Protein AF-A0AAJ4UY99-F1 (afdb_monomer)

Foldseek 3Di:
DDDPVNVVVVVVVVVVVVVVVLVVVLVVCVVVVVDDPVRSVVVVVVCVVVVVVVVVVVVVVVVVVVVVVCVVVVNDDPVNVVVVVVVVVVVVVVVVVVVD

Sequence (100 aa):
MIKIDELLKVGVGSLFLAKEKLEEFVEEAKKRGELTEKEAESLIEELKKESQEKLNELKKMIEDEVRRQLKELGVATKEDIENLKSELKELKELLKNVQK

InterPro domains:
  IPR008769 Poly granule associated [PF05597] (24-99)

Structure (mmCIF, N/CA/C/O backbone):
data_AF-A0AAJ4UY99-F1
#
_entry.id   AF-A0AAJ4UY99-F1
#
loop_
_atom_site.group_PDB
_atom_site.id
_atom_site.type_symbol
_atom_site.label_atom_id
_atom_site.label_alt_id
_atom_site.label_comp_id
_atom_site.label_asym_id
_atom_site.label_entity_id
_atom_site.label_seq_id
_atom_site.pdbx_PDB_ins_code
_atom_site.Cartn_x
_atom_site.Cartn_y
_atom_site.Cartn_z
_atom_site.occupancy
_atom_site.B_iso_or_equiv
_atom_site.auth_seq_id
_atom_site.auth_comp_id
_atom_site.auth_asym_id
_atom_site.auth_atom_id
_atom_site.pdbx_PDB_model_num
ATOM 1 N N . MET A 1 1 ? -21.528 -9.587 -5.667 1.00 65.19 1 MET A N 1
ATOM 2 C CA . MET A 1 1 ? -20.641 -8.732 -4.851 1.00 65.19 1 MET A CA 1
ATOM 3 C C . MET A 1 1 ? -19.222 -9.193 -5.132 1.00 65.19 1 MET A C 1
ATOM 5 O O . MET A 1 1 ? -18.955 -10.363 -4.890 1.00 65.19 1 MET A O 1
ATOM 9 N N . ILE A 1 2 ? -18.381 -8.356 -5.748 1.00 69.56 2 ILE A N 1
ATOM 10 C CA . ILE A 1 2 ? -16.982 -8.720 -6.037 1.00 69.56 2 ILE A CA 1
ATOM 11 C C . ILE A 1 2 ? -16.262 -8.852 -4.697 1.00 69.56 2 ILE A C 1
ATOM 13 O O . ILE A 1 2 ? -16.377 -7.959 -3.855 1.00 69.56 2 ILE A O 1
ATOM 17 N N . LYS A 1 3 ? -15.579 -9.975 -4.468 1.00 83.81 3 LYS A N 1
ATOM 18 C CA . LYS A 1 3 ? -14.855 -10.186 -3.215 1.00 83.81 3 LYS A CA 1
ATOM 19 C C . LYS A 1 3 ? -13.514 -9.454 -3.266 1.00 83.81 3 LYS A C 1
ATOM 21 O O . LYS A 1 3 ? -12.851 -9.423 -4.300 1.00 83.81 3 LYS A O 1
ATOM 26 N N . ILE A 1 4 ? -13.096 -8.879 -2.138 1.00 82.25 4 ILE A N 1
ATOM 27 C CA . ILE A 1 4 ? -11.825 -8.138 -2.035 1.00 82.25 4 ILE A CA 1
ATOM 28 C C . ILE A 1 4 ? -10.629 -9.034 -2.405 1.00 82.25 4 ILE A C 1
ATOM 30 O O . ILE A 1 4 ? -9.677 -8.558 -3.019 1.00 82.25 4 ILE A O 1
ATOM 34 N N . ASP A 1 5 ? -10.683 -10.335 -2.101 1.00 81.88 5 ASP A N 1
ATOM 35 C CA . ASP A 1 5 ? -9.610 -11.271 -2.445 1.00 81.88 5 ASP A CA 1
ATOM 36 C C . ASP A 1 5 ? -9.484 -11.511 -3.958 1.00 81.88 5 ASP A C 1
ATOM 38 O O . ASP A 1 5 ? -8.371 -11.659 -4.460 1.00 81.88 5 ASP A O 1
ATOM 42 N N . GLU A 1 6 ? -10.597 -11.508 -4.697 1.00 86.50 6 GLU A N 1
ATOM 43 C CA . GLU A 1 6 ? -10.598 -11.610 -6.161 1.00 86.50 6 GLU A CA 1
ATOM 44 C C . GLU A 1 6 ? -10.000 -10.351 -6.792 1.00 86.50 6 GLU A C 1
ATOM 46 O O . GLU A 1 6 ? -9.150 -10.451 -7.676 1.00 86.50 6 GLU A O 1
ATOM 51 N N . LEU A 1 7 ? -10.372 -9.169 -6.288 1.00 86.38 7 LEU A N 1
ATOM 52 C CA . LEU A 1 7 ? -9.829 -7.896 -6.761 1.00 86.38 7 LEU A CA 1
ATOM 53 C C . LEU A 1 7 ? -8.314 -7.799 -6.522 1.00 86.38 7 LEU A C 1
ATOM 55 O O . LEU A 1 7 ? -7.575 -7.388 -7.415 1.00 86.38 7 LEU A O 1
ATOM 59 N N . LEU A 1 8 ? -7.842 -8.228 -5.347 1.00 86.44 8 LEU A N 1
ATOM 60 C CA . LEU A 1 8 ? -6.413 -8.270 -5.027 1.00 86.44 8 LEU A CA 1
ATOM 61 C C . LEU A 1 8 ? -5.650 -9.248 -5.928 1.00 86.44 8 LEU A C 1
ATOM 63 O O . LEU A 1 8 ? -4.586 -8.897 -6.433 1.00 86.44 8 LEU A O 1
ATOM 67 N N . LYS A 1 9 ? -6.187 -10.451 -6.171 1.00 87.88 9 LYS A N 1
ATOM 68 C CA . LYS A 1 9 ? -5.565 -11.441 -7.070 1.00 87.88 9 LYS A CA 1
ATOM 69 C C . LYS A 1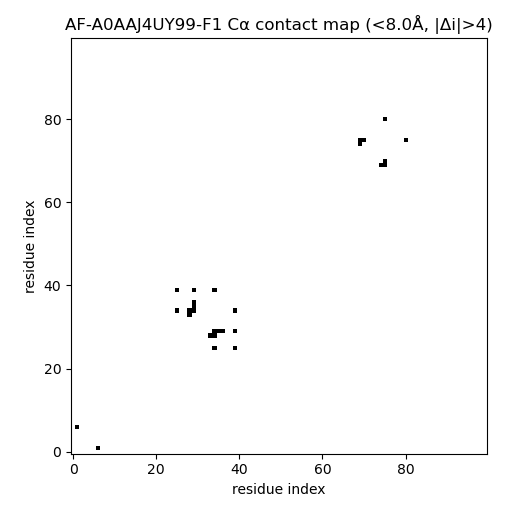 9 ? -5.445 -10.916 -8.496 1.00 87.88 9 LYS A C 1
ATOM 71 O O . LYS A 1 9 ? -4.382 -11.051 -9.094 1.00 87.88 9 LYS A O 1
ATOM 76 N N . VAL A 1 10 ? -6.509 -10.305 -9.022 1.00 92.12 10 VAL A N 1
ATOM 77 C CA . VAL A 1 10 ? -6.493 -9.695 -10.358 1.00 92.12 10 VAL A CA 1
ATOM 78 C C . VAL A 1 10 ? -5.477 -8.556 -10.405 1.00 92.12 10 VAL A C 1
ATOM 80 O O . VAL A 1 10 ? -4.640 -8.542 -11.299 1.00 92.12 10 VAL A O 1
ATOM 83 N N . GLY A 1 11 ? -5.476 -7.661 -9.413 1.00 88.06 11 GLY A N 1
ATOM 84 C CA . GLY A 1 11 ? -4.530 -6.546 -9.352 1.00 88.06 11 GLY A CA 1
ATOM 85 C C . GLY A 1 11 ? -3.068 -6.999 -9.330 1.00 88.06 11 GLY A C 1
ATOM 86 O O . GLY A 1 11 ? -2.267 -6.541 -10.143 1.00 88.06 11 GLY A O 1
ATOM 87 N N . VAL A 1 12 ? -2.720 -7.942 -8.450 1.00 89.44 12 VAL A N 1
ATOM 88 C CA . VAL A 1 12 ? -1.352 -8.482 -8.358 1.00 89.44 12 VAL A CA 1
ATOM 89 C C . VAL A 1 12 ? -0.969 -9.241 -9.630 1.00 89.44 12 VAL A C 1
ATOM 91 O O . VAL A 1 12 ? 0.133 -9.054 -10.141 1.00 89.44 12 VAL A O 1
ATOM 94 N N . GLY A 1 13 ? -1.879 -10.052 -10.176 1.00 91.25 13 GLY A N 1
ATOM 95 C CA . GLY A 1 13 ? -1.644 -10.783 -11.421 1.00 91.25 13 GLY A CA 1
ATOM 96 C C . GLY A 1 13 ? -1.386 -9.852 -12.607 1.00 91.25 13 GLY A C 1
ATOM 97 O O . GLY A 1 13 ? -0.440 -10.062 -13.362 1.00 91.25 13 GLY A O 1
ATOM 98 N N . SER A 1 14 ? -2.167 -8.779 -12.743 1.00 93.62 14 SER A N 1
ATOM 99 C CA . SER A 1 14 ? -1.975 -7.781 -13.799 1.00 93.62 14 SER A CA 1
ATOM 100 C C . SER A 1 14 ? -0.658 -7.016 -13.662 1.00 93.62 14 SER A C 1
ATOM 102 O O . SER A 1 14 ? -0.006 -6.771 -14.673 1.00 93.62 14 SER A O 1
ATOM 104 N N . LEU A 1 15 ? -0.230 -6.675 -12.439 1.00 90.62 15 LEU A N 1
ATOM 105 C CA . LEU A 1 15 ? 1.073 -6.035 -12.208 1.00 90.62 15 LEU A CA 1
ATOM 106 C C . LEU A 1 15 ? 2.239 -6.946 -12.607 1.00 90.62 15 LEU A C 1
ATOM 108 O O . LEU A 1 15 ? 3.211 -6.478 -13.195 1.00 90.62 15 LEU A O 1
ATOM 112 N N . PHE A 1 16 ? 2.136 -8.244 -12.316 1.00 91.62 16 PHE A N 1
ATOM 113 C CA . PHE A 1 16 ? 3.152 -9.219 -12.703 1.00 91.62 16 PHE A CA 1
ATOM 114 C C . PHE A 1 16 ? 3.269 -9.339 -14.229 1.00 91.62 16 PHE A C 1
ATOM 116 O O . PHE A 1 16 ? 4.361 -9.193 -14.769 1.00 91.62 16 PHE A O 1
ATOM 123 N N . LEU A 1 17 ? 2.139 -9.480 -14.930 1.00 95.19 17 LEU A N 1
ATOM 124 C CA . LEU A 1 17 ? 2.110 -9.514 -16.398 1.00 95.19 17 LEU A CA 1
ATOM 125 C C . LEU A 1 17 ? 2.660 -8.224 -17.024 1.00 95.19 17 LEU A C 1
ATOM 127 O O . LEU A 1 17 ? 3.371 -8.268 -18.025 1.00 95.19 17 LEU A O 1
ATOM 131 N N . ALA A 1 18 ? 2.345 -7.064 -16.440 1.00 91.88 18 ALA A N 1
ATOM 132 C CA . ALA A 1 18 ? 2.872 -5.785 -16.906 1.00 91.88 18 ALA A CA 1
ATOM 133 C C . ALA A 1 18 ? 4.400 -5.709 -16.762 1.00 91.88 18 ALA A C 1
ATOM 135 O O . ALA A 1 18 ? 5.073 -5.223 -17.669 1.00 91.88 18 ALA A O 1
ATOM 136 N N . LYS A 1 19 ? 4.951 -6.230 -15.656 1.00 90.69 19 LYS A N 1
ATOM 137 C CA . LYS A 1 19 ? 6.401 -6.320 -15.442 1.00 90.69 19 LYS A CA 1
ATOM 138 C C . LYS A 1 19 ? 7.070 -7.185 -16.511 1.00 90.69 19 LYS A C 1
ATOM 140 O O . LYS A 1 19 ? 8.039 -6.737 -17.113 1.00 90.69 19 LYS A O 1
ATOM 145 N N . GLU A 1 20 ? 6.529 -8.373 -16.779 1.00 93.62 20 GLU A N 1
ATOM 146 C CA . GLU A 1 20 ? 7.056 -9.276 -17.814 1.00 93.62 20 GLU A CA 1
ATOM 147 C C . GLU A 1 20 ? 7.051 -8.611 -19.198 1.00 93.62 20 GLU A C 1
ATOM 149 O O . GLU A 1 20 ? 8.042 -8.663 -19.923 1.00 93.62 20 GLU A O 1
ATOM 154 N N . LYS A 1 21 ? 5.960 -7.917 -19.549 1.00 95.44 21 LYS A N 1
ATOM 155 C CA . LYS A 1 21 ? 5.843 -7.215 -20.836 1.00 95.44 21 LYS A CA 1
ATOM 156 C C . LYS A 1 21 ? 6.812 -6.047 -20.976 1.00 95.44 21 LYS A C 1
ATOM 158 O O . LYS A 1 21 ? 7.304 -5.799 -22.074 1.00 95.44 21 LYS A O 1
ATOM 163 N N . LEU A 1 22 ? 7.086 -5.334 -19.886 1.00 92.81 22 LEU A N 1
ATOM 164 C CA . LEU A 1 22 ? 8.077 -4.263 -19.879 1.00 92.81 22 LEU A CA 1
ATOM 165 C C . LEU A 1 22 ? 9.491 -4.818 -20.092 1.00 92.81 22 LEU A C 1
ATOM 167 O O . LEU A 1 22 ? 10.241 -4.271 -20.895 1.00 92.81 22 LEU A O 1
ATOM 171 N N . GLU A 1 23 ? 9.840 -5.906 -19.404 1.00 91.94 23 GLU A N 1
ATOM 172 C CA . GLU A 1 23 ? 11.140 -6.572 -19.556 1.00 91.94 23 GLU A CA 1
ATOM 173 C C . GLU A 1 23 ? 11.334 -7.097 -20.990 1.00 91.94 23 GLU A C 1
ATOM 175 O O . GLU A 1 23 ? 12.387 -6.863 -21.583 1.00 91.94 23 GLU A O 1
ATOM 180 N N . GLU A 1 24 ? 10.306 -7.716 -21.587 1.00 95.25 24 GLU A N 1
ATOM 181 C CA . GLU A 1 24 ? 10.320 -8.122 -23.003 1.00 95.25 24 GLU A CA 1
ATOM 182 C C . GLU A 1 24 ? 10.538 -6.930 -23.943 1.00 95.25 24 GLU A C 1
ATOM 184 O O . GLU A 1 24 ? 11.403 -6.988 -24.816 1.00 95.25 24 GLU A O 1
ATOM 189 N N . PHE A 1 25 ? 9.789 -5.840 -23.755 1.00 94.44 25 PHE A N 1
ATOM 190 C CA . PHE A 1 25 ? 9.892 -4.647 -24.596 1.00 94.44 25 PHE A CA 1
ATOM 191 C C . PHE A 1 25 ? 11.296 -4.029 -24.554 1.00 94.44 25 PHE A C 1
ATOM 193 O O . PHE A 1 25 ? 11.866 -3.694 -25.594 1.00 94.44 25 PHE A O 1
ATOM 200 N N . VAL A 1 26 ? 11.870 -3.903 -23.355 1.00 94.62 26 VAL A N 1
ATOM 201 C CA . VAL A 1 26 ? 13.220 -3.359 -23.167 1.00 94.62 26 VAL A CA 1
ATOM 202 C C . VAL A 1 26 ? 14.263 -4.247 -23.849 1.00 94.62 26 VAL A C 1
ATOM 204 O O . VAL A 1 26 ? 15.151 -3.745 -24.540 1.00 94.62 26 VAL A O 1
ATOM 207 N N . GLU A 1 27 ? 14.141 -5.566 -23.714 1.00 93.94 27 GLU A N 1
ATOM 208 C CA . GLU A 1 27 ? 15.067 -6.515 -24.332 1.00 93.94 27 GLU A CA 1
ATOM 209 C C . GLU A 1 27 ? 14.951 -6.534 -25.868 1.00 93.94 27 GLU A C 1
ATOM 211 O O . GLU A 1 27 ? 15.957 -6.634 -26.575 1.00 93.94 27 GLU A O 1
ATOM 216 N N . GLU A 1 28 ? 13.744 -6.388 -26.420 1.00 95.56 28 GLU A N 1
ATOM 217 C CA . GLU A 1 28 ? 13.535 -6.237 -27.865 1.00 95.56 28 GLU A CA 1
ATOM 218 C C . GLU A 1 28 ? 14.140 -4.937 -28.408 1.00 95.56 28 GLU A C 1
ATOM 220 O O . GLU A 1 28 ? 14.810 -4.958 -29.447 1.00 95.56 28 GLU A O 1
ATOM 225 N N . ALA A 1 29 ? 13.967 -3.821 -27.697 1.00 94.62 29 ALA A N 1
ATOM 226 C CA . ALA A 1 29 ? 14.546 -2.536 -28.076 1.00 94.62 29 ALA A CA 1
ATOM 227 C C . ALA A 1 29 ? 16.086 -2.571 -28.050 1.00 94.62 29 ALA A C 1
ATOM 229 O O . ALA A 1 29 ? 16.736 -2.071 -28.973 1.00 94.62 29 ALA A O 1
ATOM 230 N N . LYS A 1 30 ? 16.681 -3.253 -27.060 1.00 93.75 30 LYS A N 1
ATOM 231 C CA . LYS A 1 30 ? 18.129 -3.519 -27.020 1.00 93.75 30 LYS A CA 1
ATOM 232 C C . LYS A 1 30 ? 18.601 -4.323 -28.230 1.00 93.75 30 LYS A C 1
ATOM 234 O O . LYS A 1 30 ? 19.566 -3.937 -28.887 1.00 93.75 30 LYS A O 1
ATOM 239 N N . LYS A 1 31 ? 17.908 -5.416 -28.574 1.00 94.62 31 LYS A N 1
ATOM 240 C CA . LYS A 1 31 ? 18.251 -6.262 -29.738 1.00 94.62 31 LYS A CA 1
ATOM 241 C C . LYS A 1 31 ? 18.198 -5.503 -31.059 1.00 94.62 31 LYS A C 1
ATOM 243 O O . LYS A 1 31 ? 18.981 -5.787 -31.962 1.00 94.62 31 LYS A O 1
ATOM 248 N N . ARG A 1 32 ? 17.277 -4.548 -31.177 1.00 95.38 32 ARG A N 1
ATOM 249 C CA . ARG A 1 32 ? 17.139 -3.674 -32.348 1.00 95.38 32 ARG A CA 1
ATOM 250 C C . ARG A 1 32 ? 18.175 -2.550 -32.397 1.00 95.38 32 ARG A C 1
ATOM 252 O O . ARG A 1 32 ? 18.263 -1.868 -33.413 1.00 95.38 32 ARG A O 1
ATOM 259 N N . GLY A 1 33 ? 18.961 -2.369 -31.334 1.00 93.56 33 GLY A N 1
ATOM 260 C CA . GLY A 1 33 ? 19.906 -1.262 -31.199 1.00 93.56 33 GLY A CA 1
ATOM 261 C C . GLY A 1 33 ? 19.228 0.089 -30.956 1.00 93.56 33 GLY A C 1
ATOM 262 O O . GLY A 1 33 ? 19.871 1.120 -31.119 1.00 93.56 33 GLY A O 1
ATOM 263 N N . GLU A 1 34 ? 17.942 0.088 -30.587 1.00 94.31 34 GLU A N 1
ATOM 264 C CA . GLU A 1 34 ? 17.171 1.293 -30.248 1.00 94.31 34 GLU A CA 1
ATOM 265 C C . GLU A 1 34 ? 17.494 1.788 -28.826 1.00 94.31 34 GLU A C 1
ATOM 267 O O . GLU A 1 34 ? 17.289 2.960 -28.523 1.00 94.31 34 GLU A O 1
ATOM 272 N N . LEU A 1 35 ? 18.021 0.904 -27.971 1.00 93.75 35 LEU A N 1
ATOM 273 C CA . LEU A 1 35 ? 18.410 1.182 -26.589 1.00 93.75 35 LEU A CA 1
ATOM 274 C C . LEU A 1 35 ? 19.767 0.548 -26.268 1.00 93.75 35 LEU A C 1
ATOM 276 O O . LEU A 1 35 ? 20.019 -0.612 -26.598 1.00 93.75 35 LEU A O 1
ATOM 280 N N . THR A 1 36 ? 20.634 1.286 -25.577 1.00 94.56 36 THR A N 1
ATOM 281 C CA . THR A 1 36 ? 21.846 0.713 -24.974 1.00 94.56 36 THR A CA 1
ATOM 282 C C . THR A 1 36 ? 21.525 0.006 -23.654 1.00 94.56 36 THR A C 1
ATOM 284 O O . THR A 1 36 ? 20.515 0.292 -23.013 1.00 94.56 36 THR A O 1
ATOM 287 N N . GLU A 1 37 ? 22.412 -0.889 -23.199 1.00 91.00 37 GLU A N 1
ATOM 288 C CA . GLU A 1 37 ? 22.278 -1.579 -21.901 1.00 91.00 37 GLU A CA 1
ATOM 289 C C . GLU A 1 37 ? 22.054 -0.589 -20.747 1.00 91.00 37 GLU A C 1
ATOM 291 O O . GLU A 1 37 ? 21.156 -0.752 -19.928 1.00 91.00 37 GLU A O 1
ATOM 296 N N . LYS A 1 38 ? 22.833 0.497 -20.738 1.00 94.00 38 LYS A N 1
ATOM 297 C CA . LYS A 1 38 ? 22.782 1.514 -19.688 1.00 94.00 38 LYS A CA 1
ATOM 298 C C . LYS A 1 38 ? 21.464 2.292 -19.690 1.00 94.00 38 LYS A C 1
ATOM 300 O O . LYS A 1 38 ? 20.948 2.629 -18.629 1.00 94.00 38 LYS A O 1
ATOM 305 N N . GLU A 1 39 ? 20.931 2.609 -20.866 1.00 93.81 39 GLU A N 1
ATOM 306 C CA . GLU A 1 39 ? 19.649 3.312 -20.984 1.00 93.81 39 GLU A CA 1
ATOM 307 C C . GLU A 1 39 ? 18.478 2.405 -20.589 1.00 93.81 39 GLU A C 1
ATOM 309 O O . GLU A 1 39 ? 17.562 2.855 -19.906 1.00 93.81 39 GLU A O 1
ATOM 314 N N . ALA A 1 40 ? 18.541 1.121 -20.949 1.00 91.50 40 ALA A N 1
ATOM 315 C CA . ALA A 1 40 ? 17.572 0.112 -20.535 1.00 91.50 40 ALA A CA 1
ATOM 316 C C . ALA A 1 40 ? 17.523 -0.055 -19.006 1.00 91.50 40 ALA A C 1
ATOM 318 O O . ALA A 1 40 ? 16.442 -0.022 -18.414 1.00 91.50 40 ALA A O 1
ATOM 319 N N . GLU A 1 41 ? 18.684 -0.177 -18.357 1.00 91.94 41 GLU A N 1
ATOM 320 C CA . GLU A 1 41 ? 18.783 -0.242 -16.894 1.00 91.94 41 GLU A CA 1
ATOM 321 C C . GLU A 1 41 ? 18.230 1.026 -16.227 1.00 91.94 41 GLU A C 1
ATOM 323 O O . GLU A 1 41 ? 17.466 0.935 -15.263 1.00 91.94 41 GLU A O 1
ATOM 328 N N . SER A 1 42 ? 18.558 2.208 -16.765 1.00 94.19 42 SER A N 1
ATOM 329 C CA . SER A 1 42 ? 18.054 3.488 -16.247 1.00 94.19 42 SER A CA 1
ATOM 330 C C . SER A 1 42 ? 16.531 3.580 -16.341 1.00 94.19 42 SER A C 1
ATOM 332 O O . SER A 1 42 ? 15.884 3.976 -15.375 1.00 94.19 42 SER A O 1
ATOM 334 N N . LEU A 1 43 ? 15.948 3.164 -17.471 1.00 91.75 43 LEU A N 1
ATOM 335 C CA . LEU A 1 43 ? 14.500 3.179 -17.688 1.00 91.75 43 LEU A CA 1
ATOM 336 C C . LEU A 1 43 ? 13.767 2.291 -16.672 1.00 91.75 43 LEU A C 1
ATOM 338 O O . LEU A 1 43 ? 12.766 2.707 -16.088 1.00 91.75 43 LEU A O 1
ATOM 342 N N . ILE A 1 44 ? 14.265 1.070 -16.443 1.00 91.38 44 ILE A N 1
ATOM 343 C CA . ILE A 1 44 ? 13.660 0.137 -15.482 1.00 91.38 44 ILE A CA 1
ATOM 344 C C . ILE A 1 44 ? 13.724 0.706 -14.061 1.00 91.38 44 ILE A C 1
ATOM 346 O O . ILE A 1 44 ? 12.730 0.647 -13.332 1.00 91.38 44 ILE A O 1
ATOM 350 N N . GLU A 1 45 ? 14.864 1.267 -13.655 1.00 92.94 45 GLU A N 1
ATOM 351 C CA . GLU A 1 45 ? 15.019 1.835 -12.313 1.00 92.94 45 GLU A CA 1
ATOM 352 C C . GLU A 1 45 ? 14.170 3.099 -12.106 1.00 92.94 45 GLU A C 1
ATOM 354 O O . GLU A 1 45 ? 13.543 3.246 -11.052 1.00 92.94 45 GLU A O 1
ATOM 359 N N . GLU A 1 46 ? 14.056 3.972 -13.110 1.00 93.31 46 GLU A N 1
ATOM 360 C CA . GLU A 1 46 ? 13.153 5.129 -13.068 1.00 93.31 46 GLU A CA 1
ATOM 361 C C . GLU A 1 46 ? 11.690 4.700 -12.919 1.00 93.31 46 GLU A C 1
ATOM 363 O O . GLU A 1 46 ? 11.000 5.156 -12.002 1.00 93.31 46 GLU A O 1
ATOM 368 N N . LEU A 1 47 ? 11.237 3.755 -13.751 1.00 91.75 47 LEU A N 1
ATOM 369 C CA . LEU A 1 47 ? 9.875 3.225 -13.689 1.00 91.75 47 LEU A CA 1
ATOM 370 C C . LEU A 1 47 ? 9.582 2.574 -12.341 1.00 91.75 47 LEU A C 1
ATOM 372 O O . LEU A 1 47 ? 8.512 2.784 -11.769 1.00 91.75 47 LEU A O 1
ATOM 376 N N . LYS A 1 48 ? 10.523 1.805 -11.795 1.00 90.69 48 LYS A N 1
ATOM 377 C CA . LYS A 1 48 ? 10.384 1.163 -10.485 1.00 90.69 48 LYS A CA 1
ATOM 378 C C . LYS A 1 48 ? 10.260 2.190 -9.364 1.00 90.69 48 LYS A C 1
ATOM 380 O O . LYS A 1 48 ? 9.406 2.031 -8.488 1.00 90.69 48 LYS A O 1
ATOM 385 N N . LYS A 1 49 ? 11.072 3.249 -9.397 1.00 94.38 49 LYS A N 1
ATOM 386 C CA . LYS A 1 49 ? 11.020 4.332 -8.412 1.00 94.38 49 LYS A CA 1
ATOM 387 C C . LYS A 1 49 ? 9.680 5.069 -8.464 1.00 94.38 49 LYS A C 1
ATOM 389 O O . LYS A 1 49 ? 9.015 5.180 -7.436 1.00 94.38 49 LYS A O 1
ATOM 394 N N . GLU A 1 50 ? 9.256 5.502 -9.649 1.00 93.31 50 GLU A N 1
ATOM 395 C CA . GLU A 1 50 ? 7.983 6.211 -9.830 1.00 93.31 50 GLU A CA 1
ATOM 396 C C . GLU A 1 50 ? 6.787 5.325 -9.439 1.00 93.31 50 GLU A C 1
ATOM 398 O O . GLU A 1 50 ? 5.858 5.765 -8.759 1.00 93.31 50 GLU A O 1
ATOM 403 N N . SER A 1 51 ? 6.834 4.039 -9.799 1.00 91.00 51 SER A N 1
ATOM 404 C CA . SER A 1 51 ? 5.806 3.063 -9.419 1.00 91.00 51 SER A CA 1
ATOM 405 C C . SER A 1 51 ? 5.695 2.919 -7.904 1.00 91.00 51 SER A C 1
ATOM 407 O O . SER A 1 51 ? 4.589 2.867 -7.368 1.00 91.00 51 SER A O 1
ATOM 409 N N . GLN A 1 52 ? 6.825 2.871 -7.194 1.00 91.56 52 GLN A N 1
ATOM 410 C CA . GLN A 1 52 ? 6.835 2.728 -5.741 1.00 91.56 52 GLN A CA 1
ATOM 411 C C . GLN A 1 52 ? 6.206 3.938 -5.037 1.00 91.56 52 GLN A C 1
ATOM 413 O O . GLN A 1 52 ? 5.481 3.764 -4.053 1.00 91.56 52 GLN A O 1
ATOM 418 N N . GLU A 1 53 ? 6.456 5.148 -5.536 1.00 93.94 53 GLU A N 1
ATOM 419 C CA . GLU A 1 53 ? 5.842 6.380 -5.029 1.00 93.94 53 GLU A CA 1
ATOM 420 C C . GLU A 1 53 ? 4.320 6.357 -5.242 1.00 93.94 53 GLU A C 1
ATOM 422 O O . GLU A 1 53 ? 3.561 6.478 -4.275 1.00 93.94 53 GLU A O 1
ATOM 427 N N . LYS A 1 54 ? 3.864 6.055 -6.464 1.00 92.06 54 LYS A N 1
ATOM 428 C CA . LYS A 1 54 ? 2.430 5.955 -6.795 1.00 92.06 54 LYS A CA 1
ATOM 429 C C . LYS A 1 54 ? 1.703 4.863 -6.006 1.00 92.06 54 LYS A C 1
ATOM 431 O O . LYS A 1 54 ? 0.574 5.067 -5.562 1.00 92.06 54 LYS A O 1
ATOM 436 N N . LEU A 1 55 ? 2.335 3.707 -5.787 1.00 89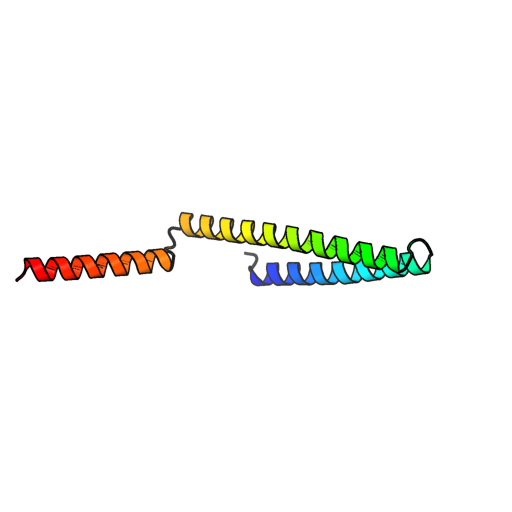.81 55 LEU A N 1
ATOM 437 C CA . LEU A 1 55 ? 1.761 2.625 -4.977 1.00 89.81 55 LEU A CA 1
ATOM 438 C C . LEU A 1 55 ? 1.579 3.037 -3.510 1.00 89.81 55 LEU A C 1
ATOM 440 O O . LEU A 1 55 ? 0.589 2.655 -2.884 1.00 89.81 55 LEU A O 1
ATOM 444 N N . ASN A 1 56 ? 2.498 3.835 -2.963 1.00 92.31 56 ASN A N 1
ATOM 445 C CA . ASN A 1 56 ? 2.379 4.350 -1.599 1.00 92.31 56 ASN A CA 1
ATOM 446 C C . ASN A 1 56 ? 1.230 5.358 -1.466 1.00 92.31 56 ASN A C 1
ATOM 448 O O . ASN A 1 56 ? 0.501 5.323 -0.473 1.00 92.31 56 ASN A O 1
ATOM 452 N N . GLU A 1 57 ? 1.044 6.233 -2.454 1.00 95.25 57 GLU A N 1
ATOM 453 C CA . GLU A 1 57 ? -0.096 7.158 -2.503 1.00 95.25 57 GLU A CA 1
ATOM 454 C C . GLU A 1 57 ? -1.424 6.408 -2.615 1.00 95.25 57 GLU A C 1
ATOM 456 O O . GLU A 1 57 ? -2.350 6.663 -1.844 1.00 95.25 57 GLU A O 1
ATOM 461 N N . LEU A 1 58 ? -1.493 5.419 -3.510 1.00 91.44 58 LEU A N 1
ATOM 462 C CA . LEU A 1 58 ? -2.666 4.563 -3.661 1.00 91.44 58 LEU A CA 1
ATOM 463 C C . LEU A 1 58 ? -3.014 3.839 -2.359 1.00 91.44 58 LEU A C 1
ATOM 465 O O . LEU A 1 58 ? -4.178 3.813 -1.962 1.00 91.44 58 LEU A O 1
ATOM 469 N N . LYS A 1 59 ? -2.012 3.286 -1.668 1.00 90.88 59 LYS A N 1
ATOM 470 C CA . LYS A 1 59 ? -2.210 2.622 -0.378 1.00 90.88 59 LYS A CA 1
ATOM 471 C C . LYS A 1 59 ? -2.846 3.563 0.646 1.00 90.88 59 LYS A C 1
ATOM 473 O O . LYS A 1 59 ? -3.807 3.164 1.296 1.00 90.88 59 LYS A O 1
ATOM 478 N N . LYS A 1 60 ? -2.358 4.803 0.757 1.0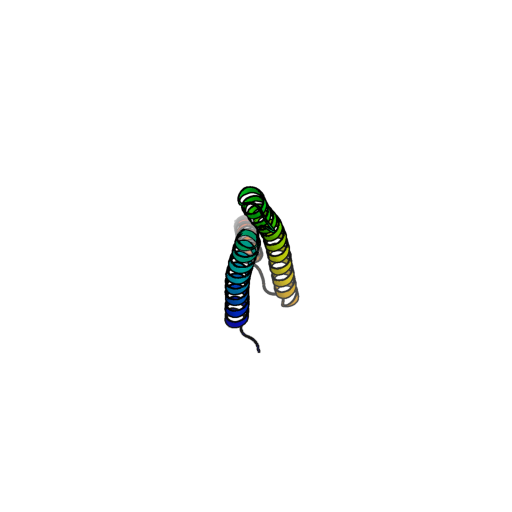0 95.62 60 LYS A N 1
ATOM 479 C CA . LYS A 1 60 ? -2.940 5.805 1.665 1.00 95.62 60 LYS A CA 1
ATOM 480 C C . LYS A 1 60 ? -4.387 6.123 1.304 1.00 95.62 60 LYS A C 1
ATOM 482 O O . LYS A 1 60 ? -5.243 6.079 2.177 1.00 95.62 60 LYS A O 1
ATOM 487 N N . MET A 1 61 ? -4.677 6.351 0.021 1.00 94.94 61 MET A N 1
ATOM 488 C CA . MET A 1 61 ? -6.046 6.615 -0.438 1.00 94.94 61 MET A CA 1
ATOM 489 C C . MET A 1 61 ? -7.006 5.474 -0.078 1.00 94.94 61 MET A C 1
ATOM 491 O O . MET A 1 61 ? -8.119 5.727 0.376 1.00 94.94 61 MET A O 1
ATOM 495 N N . ILE A 1 62 ? -6.573 4.221 -0.243 1.00 91.06 62 ILE A N 1
ATOM 496 C CA . ILE A 1 62 ? -7.371 3.048 0.134 1.00 91.06 62 ILE A CA 1
ATOM 497 C C . ILE A 1 62 ? -7.572 2.991 1.652 1.00 91.06 62 ILE A C 1
ATOM 499 O O . ILE A 1 62 ? -8.691 2.764 2.107 1.00 91.06 62 ILE A O 1
ATOM 503 N N . GLU A 1 63 ? -6.513 3.185 2.442 1.00 91.88 63 GLU A N 1
ATOM 504 C CA . GLU A 1 63 ? -6.599 3.176 3.907 1.00 91.88 63 GLU A CA 1
ATOM 505 C C . GLU A 1 63 ? -7.556 4.256 4.429 1.00 91.88 63 GLU A C 1
ATOM 507 O O . GLU A 1 63 ? -8.385 3.970 5.296 1.00 91.88 63 GLU A O 1
ATOM 512 N N . ASP A 1 64 ? -7.487 5.465 3.874 1.00 93.69 64 ASP A N 1
ATOM 513 C CA . ASP A 1 64 ? -8.342 6.591 4.251 1.00 93.69 64 ASP A CA 1
ATOM 514 C C . ASP A 1 64 ? -9.805 6.350 3.867 1.00 93.69 64 ASP A C 1
ATOM 516 O O . ASP A 1 64 ? -10.704 6.563 4.685 1.00 93.69 64 ASP A O 1
ATOM 520 N N . GLU A 1 65 ? -10.057 5.845 2.656 1.00 92.62 65 GLU A N 1
ATOM 521 C CA . GLU A 1 65 ? -11.404 5.498 2.198 1.00 92.62 65 GLU A CA 1
ATOM 522 C C . GLU A 1 65 ? -12.022 4.408 3.079 1.00 92.62 65 GLU A C 1
ATOM 524 O O . GLU A 1 65 ? -13.147 4.555 3.555 1.00 92.62 65 GLU A O 1
ATOM 529 N N . VAL A 1 66 ? -11.276 3.338 3.370 1.00 90.75 66 VAL A N 1
ATOM 530 C CA . VAL A 1 66 ? -11.748 2.255 4.245 1.00 90.75 66 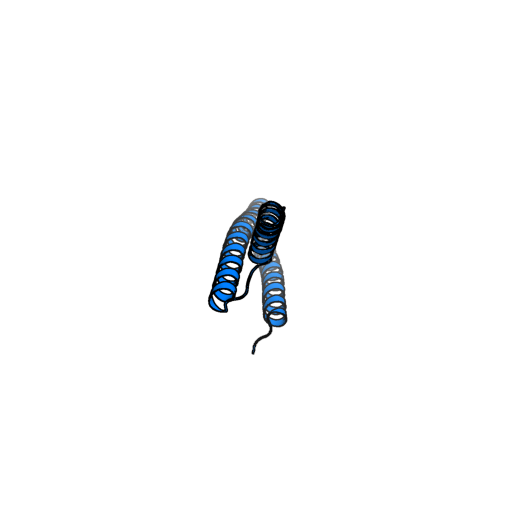VAL A CA 1
ATOM 531 C C . VAL A 1 66 ? -12.051 2.786 5.646 1.00 90.75 66 VAL A C 1
ATOM 533 O O . VAL A 1 66 ? -13.102 2.468 6.205 1.00 90.75 66 VAL A O 1
ATOM 536 N N . ARG A 1 67 ? -11.179 3.626 6.217 1.00 89.31 67 ARG A N 1
ATOM 537 C CA . ARG A 1 67 ? -11.421 4.258 7.524 1.00 89.31 67 ARG A CA 1
ATOM 538 C C . ARG A 1 67 ? -12.672 5.132 7.510 1.00 89.31 67 ARG A C 1
ATOM 540 O O . ARG A 1 67 ? -13.456 5.064 8.457 1.00 89.31 67 ARG A O 1
ATOM 547 N N . ARG A 1 68 ? -12.883 5.920 6.451 1.00 92.19 68 ARG A N 1
ATOM 548 C CA . ARG A 1 68 ? -14.080 6.757 6.296 1.00 92.19 68 ARG A CA 1
ATOM 549 C C . ARG A 1 68 ? -15.346 5.905 6.262 1.00 92.19 68 ARG A C 1
ATOM 551 O O . ARG A 1 68 ? -16.256 6.162 7.042 1.00 92.19 68 ARG A O 1
ATOM 558 N N . GLN A 1 69 ? -15.368 4.865 5.433 1.00 92.31 69 GLN A N 1
ATOM 559 C CA . GLN A 1 69 ? -16.514 3.961 5.301 1.00 92.31 69 GLN A CA 1
ATOM 560 C C . GLN A 1 69 ? -16.844 3.259 6.625 1.00 92.31 69 GLN A C 1
ATOM 562 O O . GLN A 1 69 ? -18.000 3.207 7.036 1.00 92.31 69 GLN A O 1
ATOM 567 N N . LEU A 1 70 ? -15.831 2.764 7.345 1.00 89.81 70 LEU A N 1
ATOM 568 C CA . LEU A 1 70 ? -16.034 2.147 8.660 1.00 89.81 70 LEU A CA 1
ATOM 569 C C . LEU A 1 70 ? -16.638 3.132 9.669 1.00 89.81 70 LEU A C 1
ATOM 571 O O . LEU A 1 70 ? -17.546 2.764 10.415 1.00 89.81 70 LEU A O 1
ATOM 575 N N . LYS A 1 71 ? -16.183 4.390 9.656 1.00 89.31 71 LYS A N 1
ATOM 576 C CA . LYS A 1 71 ? -16.730 5.452 10.507 1.00 89.31 71 LYS A CA 1
ATOM 577 C C . LYS A 1 71 ? -18.181 5.784 10.152 1.00 89.31 71 LYS A C 1
ATOM 579 O O . LYS A 1 71 ? -19.000 5.923 11.056 1.00 89.31 71 LYS A O 1
ATOM 584 N N . GLU A 1 72 ? -18.511 5.887 8.865 1.00 93.19 72 GLU A N 1
ATOM 585 C CA . GLU A 1 72 ? -19.881 6.135 8.386 1.00 93.19 72 GLU A CA 1
ATOM 586 C C . GLU A 1 72 ? -20.845 5.006 8.773 1.00 93.19 72 GLU A C 1
ATOM 588 O O . GLU A 1 72 ? -21.993 5.263 9.129 1.00 93.19 72 GLU A O 1
ATOM 593 N N . LEU A 1 73 ? -20.361 3.762 8.792 1.00 93.00 73 LEU A N 1
ATOM 594 C CA . LEU A 1 73 ? -21.115 2.593 9.251 1.00 93.00 73 LEU A CA 1
ATOM 595 C C . LEU A 1 73 ? -21.205 2.477 10.785 1.00 93.00 73 LEU A C 1
ATOM 597 O O . LEU A 1 73 ? -21.815 1.535 11.290 1.00 93.00 73 LEU A O 1
ATOM 601 N N . GLY A 1 74 ? -20.602 3.405 11.535 1.00 90.62 74 GLY A N 1
ATOM 602 C CA . GLY A 1 74 ? -20.607 3.396 12.999 1.00 90.62 74 GLY A CA 1
ATOM 603 C C . GLY A 1 74 ? -19.743 2.293 13.618 1.00 90.62 74 GLY A C 1
ATOM 604 O O . GLY A 1 74 ? -19.966 1.905 14.765 1.00 90.62 74 GLY A O 1
ATOM 605 N N . VAL A 1 75 ? -18.767 1.760 12.876 1.00 93.75 75 VAL A N 1
ATOM 606 C CA . VAL A 1 75 ? -17.853 0.731 13.380 1.00 93.75 75 VAL A CA 1
ATOM 607 C C . VAL A 1 75 ? -16.806 1.386 14.278 1.00 93.75 75 VAL A C 1
ATOM 609 O O . VAL A 1 75 ? -15.957 2.141 13.808 1.00 93.75 75 VAL A O 1
ATOM 612 N N . ALA A 1 76 ? -16.849 1.069 15.573 1.00 89.81 76 ALA A N 1
ATOM 613 C CA . ALA A 1 76 ? -15.844 1.517 16.531 1.00 89.81 76 ALA A CA 1
ATOM 614 C C . ALA A 1 76 ? -14.486 0.857 16.255 1.00 89.81 76 ALA A C 1
ATOM 616 O O . ALA A 1 76 ? -14.388 -0.358 16.049 1.00 89.81 76 ALA A O 1
ATOM 617 N N . THR A 1 77 ? -13.423 1.655 16.283 1.00 89.38 77 THR A N 1
ATOM 618 C CA . THR A 1 77 ? -12.053 1.166 16.150 1.00 89.38 77 THR A CA 1
ATOM 619 C C . THR A 1 77 ? -11.552 0.565 17.462 1.00 89.38 77 THR A C 1
ATOM 621 O O . THR A 1 77 ? -12.129 0.740 18.537 1.00 89.38 77 THR A O 1
ATOM 624 N N . LYS A 1 78 ? -10.431 -0.160 17.394 1.00 91.19 78 LYS A N 1
ATOM 625 C CA . LYS A 1 78 ? -9.773 -0.685 18.596 1.00 91.19 78 LYS A CA 1
ATOM 626 C C . LYS A 1 78 ? -9.350 0.437 19.552 1.00 91.19 78 LYS A C 1
ATOM 628 O O . LYS A 1 78 ? -9.476 0.267 20.759 1.00 91.19 78 LYS A O 1
ATOM 633 N N . GLU A 1 79 ? -8.894 1.559 19.005 1.00 89.81 79 GLU A N 1
ATOM 634 C CA . GLU A 1 79 ? -8.510 2.749 19.765 1.00 89.81 79 GLU A CA 1
ATOM 635 C C . GLU A 1 79 ? -9.718 3.355 20.489 1.00 89.81 79 GLU A C 1
ATOM 637 O O . GLU A 1 79 ? -9.647 3.586 21.693 1.00 89.81 79 GLU A O 1
ATOM 642 N N . ASP A 1 80 ? -10.863 3.484 19.807 1.00 90.19 80 ASP A N 1
ATOM 643 C CA . ASP A 1 80 ? -12.113 3.941 20.433 1.00 90.19 80 ASP A CA 1
ATOM 644 C C . ASP A 1 80 ? -12.491 3.058 21.636 1.00 90.19 80 ASP A C 1
ATOM 646 O O . ASP A 1 80 ? -12.870 3.548 22.699 1.00 90.19 80 ASP A O 1
ATOM 650 N N . ILE A 1 81 ? -12.334 1.736 21.501 1.00 94.44 81 ILE A N 1
ATOM 651 C CA . ILE A 1 81 ? -12.614 0.774 22.576 1.00 94.44 81 ILE A CA 1
ATOM 652 C C . ILE A 1 81 ? -11.613 0.908 23.733 1.00 94.44 81 ILE A C 1
ATOM 654 O O . ILE A 1 81 ? -11.995 0.765 24.897 1.00 94.44 81 ILE A O 1
ATOM 658 N N . GLU A 1 82 ? -10.331 1.124 23.445 1.00 95.88 82 GLU A N 1
ATOM 659 C CA . GLU A 1 82 ? -9.297 1.302 24.470 1.00 95.88 82 GLU A CA 1
ATOM 660 C C . GLU A 1 82 ? -9.502 2.601 25.258 1.00 95.88 82 GLU A C 1
ATOM 662 O O . GLU A 1 82 ? -9.445 2.569 26.491 1.00 95.88 82 GLU A O 1
ATOM 667 N N . ASN A 1 83 ? -9.862 3.690 24.578 1.00 95.75 83 ASN A N 1
ATOM 668 C CA . ASN A 1 83 ? -10.213 4.963 25.206 1.00 95.75 83 ASN A CA 1
ATOM 669 C C . ASN A 1 83 ? -11.422 4.804 26.138 1.00 95.75 83 ASN A C 1
ATOM 671 O O . ASN A 1 83 ? -11.330 5.113 27.327 1.00 95.75 83 ASN A O 1
ATOM 675 N N . LEU A 1 84 ? -12.502 4.177 25.656 1.00 95.38 84 LEU A N 1
ATOM 676 C CA . LEU A 1 84 ? -13.685 3.890 26.477 1.00 95.38 84 LEU A CA 1
ATOM 677 C C . LEU A 1 84 ? -13.359 3.023 27.702 1.00 95.38 84 LEU A C 1
ATOM 679 O O . LEU A 1 84 ? -13.916 3.229 28.782 1.00 95.38 84 LEU A O 1
ATOM 683 N N . LYS A 1 85 ? -12.451 2.046 27.573 1.00 96.56 85 LYS A N 1
ATOM 684 C CA . LYS A 1 85 ? -11.998 1.225 28.710 1.00 96.56 85 LYS A CA 1
ATOM 685 C C . LYS A 1 85 ? -11.236 2.044 29.749 1.00 96.56 85 LYS A C 1
ATOM 687 O O . LYS A 1 85 ? -11.399 1.771 30.941 1.00 96.56 85 LYS A O 1
ATOM 692 N N . SER A 1 86 ? -10.413 2.998 29.316 1.00 96.38 86 SER A N 1
ATOM 693 C CA . SER A 1 86 ? -9.682 3.891 30.219 1.00 96.38 86 SER A CA 1
ATOM 6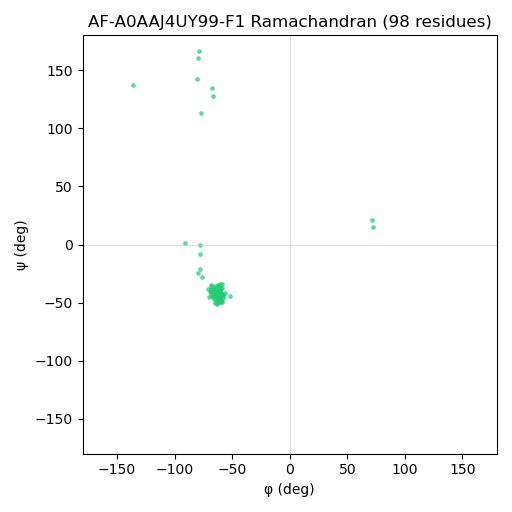94 C C . SER A 1 86 ? -10.647 4.787 30.991 1.00 96.38 86 SER A C 1
ATOM 696 O O . SER A 1 86 ? -10.635 4.775 32.222 1.00 96.38 86 SER A O 1
ATOM 698 N N . GLU A 1 87 ? -11.566 5.450 30.287 1.00 96.25 87 GLU A N 1
ATOM 699 C CA . GLU A 1 87 ? -12.599 6.298 30.895 1.00 96.25 87 GLU A CA 1
ATOM 700 C C . GLU A 1 87 ? -13.465 5.511 31.893 1.00 96.25 87 GLU A C 1
ATOM 702 O O . GLU A 1 87 ? -13.704 5.949 33.020 1.00 96.25 87 GLU A O 1
ATOM 707 N N . LEU A 1 88 ? -13.869 4.284 31.537 1.00 96.81 88 LEU A N 1
ATOM 708 C CA . LEU A 1 88 ? -14.604 3.390 32.437 1.00 96.81 88 LEU A CA 1
ATOM 709 C C . LEU A 1 88 ? -13.812 3.030 33.697 1.00 96.81 88 LEU A C 1
ATOM 711 O O . LEU A 1 88 ? -14.404 2.843 34.762 1.00 96.81 88 LEU A O 1
ATOM 715 N N . LYS A 1 89 ? -12.491 2.869 33.590 1.00 96.25 89 LYS A N 1
ATOM 716 C CA . LYS A 1 89 ? -11.633 2.556 34.736 1.00 96.25 89 LYS A CA 1
ATOM 717 C C . LYS A 1 89 ? -11.534 3.754 35.677 1.00 96.25 89 LYS A C 1
ATOM 719 O O . LYS A 1 89 ? -11.692 3.574 36.881 1.00 96.25 89 LYS A O 1
ATOM 724 N N . GLU A 1 90 ? -11.326 4.949 35.137 1.00 95.50 90 GLU A N 1
ATOM 725 C CA . GLU A 1 90 ? -11.274 6.192 35.912 1.00 95.50 90 GLU A CA 1
ATOM 726 C C . GLU A 1 90 ? -12.594 6.454 36.634 1.00 95.50 90 GLU A C 1
ATOM 728 O O . GLU A 1 90 ? -12.606 6.678 37.845 1.00 95.50 90 GLU A O 1
ATOM 733 N N . LEU A 1 91 ? -13.720 6.308 35.929 1.00 95.31 91 LEU A N 1
ATOM 734 C CA . LEU A 1 91 ? -15.043 6.473 36.522 1.00 95.31 91 LEU A CA 1
ATOM 735 C C . LEU A 1 91 ? -15.285 5.476 37.665 1.00 95.31 91 LEU A C 1
ATOM 737 O O . LEU A 1 91 ? -15.815 5.845 38.713 1.00 95.31 91 LEU A O 1
ATOM 741 N N . LYS A 1 92 ? -14.860 4.216 37.499 1.00 94.19 92 LYS A N 1
ATOM 742 C CA . LYS A 1 92 ? -14.953 3.196 38.557 1.00 94.19 92 LYS A CA 1
ATOM 743 C C . LYS A 1 92 ? -14.116 3.548 39.786 1.00 94.19 92 LYS A C 1
ATOM 745 O O . LYS A 1 92 ? -14.566 3.295 40.901 1.00 94.19 92 LYS A O 1
ATOM 750 N N . GLU A 1 93 ? -12.924 4.110 39.607 1.00 94.25 93 GLU A N 1
ATOM 751 C CA . GLU A 1 93 ? -12.086 4.551 40.728 1.00 94.25 93 GLU A CA 1
ATOM 752 C C . GLU A 1 93 ? -12.682 5.775 41.440 1.00 94.25 93 GLU A C 1
ATOM 754 O O . GLU A 1 93 ? -12.732 5.801 42.669 1.00 94.25 93 GLU A O 1
ATOM 759 N N . LEU A 1 94 ? -13.233 6.743 40.700 1.00 92.75 94 LEU A N 1
ATOM 760 C CA . LEU A 1 94 ? -13.937 7.890 41.287 1.00 92.75 94 LEU A CA 1
ATOM 761 C C . LEU A 1 94 ? -15.146 7.453 42.123 1.00 92.75 94 LEU A C 1
ATOM 763 O O . LEU A 1 94 ? -15.304 7.905 43.256 1.00 92.75 94 LEU A O 1
ATOM 767 N N . LEU A 1 95 ? -15.966 6.530 41.611 1.00 92.31 95 LEU A N 1
ATOM 768 C CA . LEU A 1 95 ? -17.130 6.017 42.340 1.00 92.31 95 LEU A CA 1
ATOM 769 C C . LEU A 1 95 ? -16.742 5.295 43.638 1.00 92.31 95 LEU A C 1
ATOM 771 O O . LEU A 1 95 ? -17.412 5.477 44.653 1.00 92.31 95 LEU A O 1
ATOM 775 N N . LYS A 1 96 ? -15.639 4.532 43.647 1.00 89.50 96 LYS A N 1
ATOM 776 C CA . LYS A 1 96 ? -15.123 3.907 44.879 1.00 89.50 96 LYS A CA 1
ATOM 777 C C . LYS A 1 96 ? -14.718 4.934 45.935 1.00 89.50 96 LYS A C 1
ATOM 779 O O . LYS A 1 96 ? -14.887 4.669 47.120 1.00 89.50 96 LYS A O 1
ATOM 784 N N . ASN A 1 97 ? -14.170 6.072 45.515 1.00 83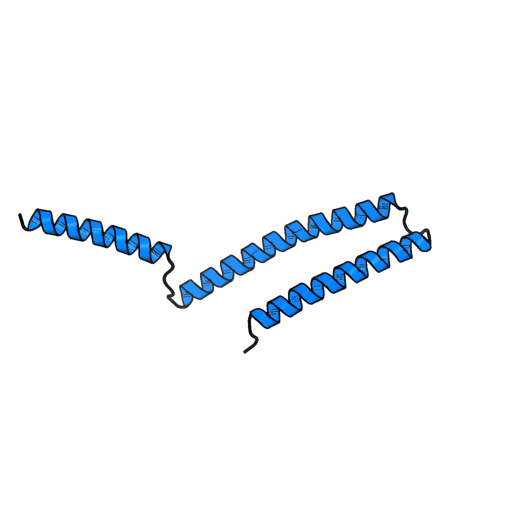.00 97 ASN A N 1
ATOM 785 C CA . ASN A 1 97 ? -13.730 7.124 46.430 1.00 83.00 97 ASN A CA 1
ATOM 786 C C . ASN A 1 97 ? -14.899 7.934 47.004 1.00 83.00 97 ASN A C 1
ATOM 788 O O . ASN A 1 97 ? -14.78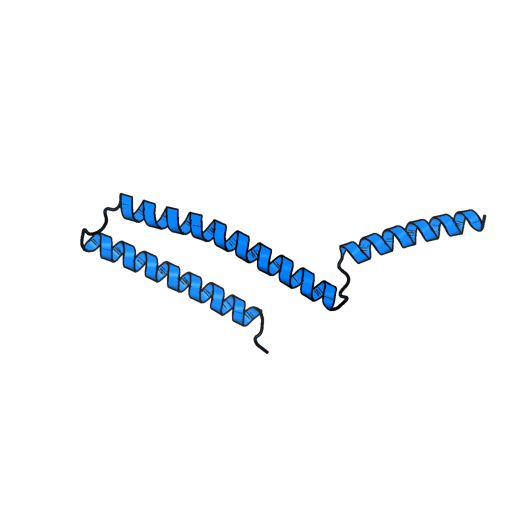1 8.433 48.113 1.00 83.00 97 ASN A O 1
ATOM 792 N N . VAL A 1 98 ? -16.019 8.041 46.281 1.00 83.00 98 VAL A N 1
ATOM 793 C CA . VAL A 1 98 ? -17.244 8.715 46.757 1.00 83.00 98 VAL A CA 1
ATOM 794 C C . VAL A 1 98 ? -18.069 7.824 47.700 1.00 83.00 98 VAL A C 1
ATOM 796 O O . VAL A 1 98 ? -18.833 8.331 48.513 1.00 83.00 98 VAL A O 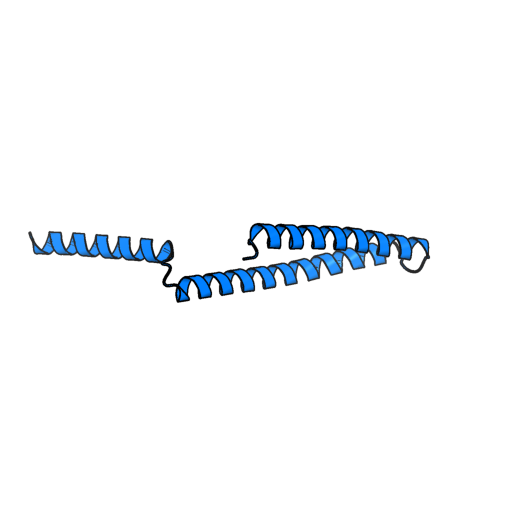1
ATOM 799 N N . GLN A 1 99 ? -17.933 6.498 47.599 1.00 64.75 99 GLN A N 1
ATOM 800 C CA . GLN A 1 99 ? -18.633 5.526 48.453 1.00 64.75 99 GLN A CA 1
ATOM 801 C C . GLN A 1 99 ? -17.861 5.127 49.729 1.00 64.75 99 GLN A C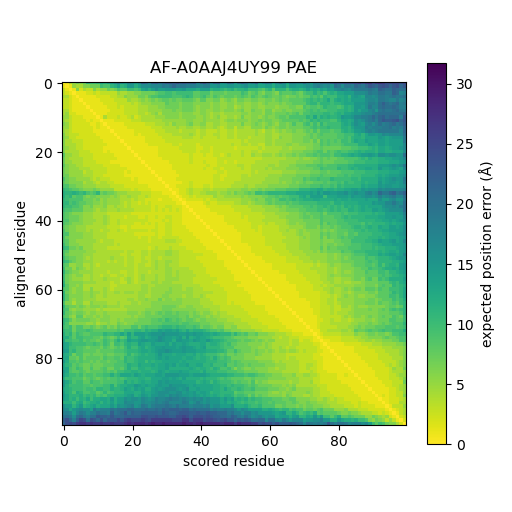 1
ATOM 803 O O . GLN A 1 99 ? -18.348 4.287 50.487 1.00 64.75 99 GLN A O 1
ATOM 808 N N . LYS A 1 100 ? -16.671 5.693 49.954 1.00 52.59 100 LYS A N 1
ATOM 809 C CA . LYS A 1 100 ? -15.885 5.568 51.191 1.00 52.59 100 LYS A CA 1
ATOM 810 C C . LYS A 1 100 ? -16.134 6.756 52.108 1.00 52.59 100 LYS A C 1
ATOM 812 O O . LYS A 1 100 ? -16.109 6.523 53.335 1.00 52.59 100 LYS A O 1
#

Radius of gyration: 25.93 Å; Cα contacts (8 Å, |Δi|>4): 14; chains: 1; bounding box: 44×20×84 Å

Organism: NCBI:txid1424653

pLDDT: mean 90.96, std 6.63, range [52.59, 96.81]

Mean predicted aligned error: 7.1 Å

Solvent-accessible surface area (backbone atoms only — not comparable to full-atom values): 5646 Å² total; per-residue (Å²): 132,89,50,71,69,57,54,49,51,52,52,54,51,51,52,52,54,51,50,54,51,50,55,51,51,49,52,52,34,37,75,71,67,77,36,53,74,69,58,47,54,48,52,54,53,52,51,51,53,55,48,54,54,53,51,53,53,50,50,49,54,51,54,52,51,53,52,49,53,38,51,75,72,67,53,78,49,73,65,59,52,51,51,51,52,50,54,54,50,54,53,53,54,52,52,54,64,74,76,105

Secondary structure (DSSP, 8-state):
---HHHHHHHHHHHHHHHHHHHHHHHHHHHHTTSS-HHHHHHHHHHHHHHHHHHHHHHHHHHHHHHHHHHHHTT---HHHHHHHHHHHHHHHHHHHHH--